Protein AF-A0A527HD81-F1 (afdb_monomer_lite)

Structure (mmCIF, N/CA/C/O backbone):
data_AF-A0A527HD81-F1
#
_entry.id   AF-A0A527HD81-F1
#
loop_
_atom_site.group_PDB
_atom_site.id
_atom_site.type_symbol
_atom_site.label_atom_id
_atom_site.label_alt_id
_atom_site.label_comp_id
_atom_site.label_asym_id
_atom_site.label_entity_id
_atom_site.label_seq_id
_atom_site.pdbx_PDB_ins_code
_atom_site.Cartn_x
_atom_site.Cartn_y
_atom_site.Cartn_z
_atom_site.occupancy
_atom_site.B_iso_or_equiv
_atom_site.auth_seq_id
_atom_site.auth_comp_id
_atom_site.auth_asym_id
_atom_site.auth_atom_id
_atom_site.pdbx_PDB_model_num
ATOM 1 N N . ILE A 1 1 ? -4.188 9.354 -20.555 1.00 87.81 1 ILE A N 1
ATOM 2 C CA . ILE A 1 1 ? -5.672 9.311 -20.533 1.00 87.81 1 ILE A CA 1
ATOM 3 C C . ILE A 1 1 ? -6.173 7.874 -20.403 1.00 87.81 1 ILE A C 1
ATOM 5 O O . ILE A 1 1 ? -6.573 7.520 -19.307 1.00 87.81 1 ILE A O 1
ATOM 9 N N . TRP A 1 2 ? -6.063 7.011 -21.425 1.00 94.19 2 TRP A N 1
ATOM 10 C CA . TRP A 1 2 ? -6.596 5.633 -21.352 1.00 94.19 2 TRP A CA 1
ATOM 11 C C . TRP A 1 2 ? -6.079 4.808 -20.161 1.00 94.19 2 TRP A C 1
ATOM 13 O O . TRP A 1 2 ? -6.864 4.240 -19.412 1.00 94.19 2 TRP A O 1
ATOM 23 N N . ARG A 1 3 ? -4.761 4.815 -19.910 1.00 91.00 3 ARG A N 1
ATOM 24 C CA . ARG A 1 3 ? -4.170 4.126 -18.745 1.00 91.00 3 ARG A CA 1
ATOM 25 C C . ARG A 1 3 ? -4.692 4.652 -17.408 1.00 91.00 3 ARG A C 1
ATOM 27 O O . ARG A 1 3 ? -4.877 3.876 -16.484 1.00 91.00 3 ARG A O 1
ATOM 34 N N . SER A 1 4 ? -4.924 5.957 -17.307 1.00 94.31 4 SER A N 1
ATOM 35 C CA . SER A 1 4 ? -5.445 6.586 -16.093 1.00 94.31 4 SER A CA 1
ATOM 36 C C . SER A 1 4 ? -6.891 6.161 -15.835 1.00 94.31 4 SER A C 1
ATOM 38 O O . SER A 1 4 ? -7.218 5.820 -14.708 1.00 94.31 4 SER A O 1
ATOM 40 N N . LEU A 1 5 ? -7.726 6.112 -16.882 1.00 96.75 5 LEU A N 1
ATOM 41 C CA . LEU A 1 5 ? -9.105 5.615 -16.797 1.00 96.75 5 LEU A CA 1
ATOM 42 C C . LEU A 1 5 ? -9.151 4.134 -16.414 1.00 96.75 5 LEU A C 1
ATOM 44 O O . LEU A 1 5 ? -9.948 3.742 -15.570 1.00 96.75 5 LEU A O 1
ATOM 48 N N . TRP A 1 6 ? -8.265 3.328 -17.000 1.00 97.25 6 TRP A N 1
ATOM 49 C CA . TRP A 1 6 ? -8.116 1.922 -16.641 1.00 97.25 6 TRP A CA 1
ATOM 50 C C . TRP A 1 6 ? -7.745 1.744 -15.165 1.00 97.25 6 TRP A C 1
ATOM 52 O O . TRP A 1 6 ? -8.417 1.001 -14.456 1.00 97.25 6 TRP A O 1
ATOM 62 N N . ILE A 1 7 ? -6.711 2.451 -14.690 1.00 96.19 7 ILE A N 1
ATOM 63 C CA . ILE A 1 7 ? -6.288 2.394 -13.284 1.00 96.19 7 ILE A CA 1
ATOM 64 C C . ILE A 1 7 ? -7.440 2.819 -12.378 1.00 96.19 7 ILE A C 1
ATOM 66 O O . ILE A 1 7 ? -7.748 2.083 -11.452 1.00 96.19 7 ILE A O 1
ATOM 70 N N . LEU A 1 8 ? -8.108 3.937 -12.685 1.00 96.44 8 LEU A N 1
ATOM 71 C CA . LEU A 1 8 ? -9.262 4.424 -11.931 1.00 96.44 8 LEU A CA 1
ATOM 72 C C . LEU A 1 8 ? -10.341 3.342 -11.799 1.00 96.44 8 LEU A C 1
ATOM 74 O O . LEU A 1 8 ? -10.720 2.993 -10.683 1.00 96.44 8 LEU A O 1
ATOM 78 N N . ALA A 1 9 ? -10.792 2.782 -12.925 1.00 97.81 9 ALA A N 1
ATOM 79 C CA . ALA A 1 9 ? -11.841 1.768 -12.942 1.00 97.81 9 ALA A CA 1
ATOM 80 C C . ALA A 1 9 ? -11.454 0.536 -12.110 1.00 97.81 9 ALA A C 1
ATOM 82 O O . ALA A 1 9 ? -12.230 0.094 -11.265 1.00 97.81 9 ALA A O 1
ATOM 83 N N . VAL A 1 10 ? -10.233 0.023 -12.294 1.00 97.81 10 VAL A N 1
ATOM 84 C CA . VAL A 1 10 ? -9.732 -1.134 -11.540 1.00 97.81 10 VAL A CA 1
ATOM 85 C C . VAL A 1 10 ? -9.647 -0.827 -10.046 1.00 97.81 10 VAL A C 1
ATOM 87 O O . VAL A 1 10 ? -10.116 -1.624 -9.239 1.00 97.81 10 VAL A O 1
ATOM 90 N N . THR A 1 11 ? -9.096 0.325 -9.660 1.00 97.06 11 THR A N 1
ATOM 91 C CA . THR A 1 11 ? -8.932 0.687 -8.244 1.00 97.06 11 THR A CA 1
ATOM 92 C C . THR A 1 11 ? -10.260 0.938 -7.548 1.00 97.06 11 THR A C 1
ATOM 94 O O . THR A 1 11 ? -10.405 0.555 -6.394 1.00 97.06 11 THR A O 1
ATOM 97 N N . CYS A 1 12 ? -11.244 1.519 -8.240 1.00 96.75 12 CYS A N 1
ATOM 98 C CA . CYS A 1 12 ? -12.584 1.701 -7.688 1.00 96.75 12 CYS A CA 1
ATOM 99 C C . CYS A 1 12 ? -13.276 0.353 -7.473 1.00 96.75 12 CYS A C 1
ATOM 101 O O . CYS A 1 12 ? -13.827 0.120 -6.403 1.00 96.75 12 CYS A O 1
ATOM 103 N N . VAL A 1 13 ? -13.216 -0.555 -8.453 1.00 98.19 13 VAL A N 1
ATOM 104 C CA . VAL A 1 13 ? -13.840 -1.883 -8.332 1.00 98.19 13 VAL A CA 1
ATOM 105 C C . VAL A 1 13 ? -13.174 -2.703 -7.228 1.00 98.19 13 VAL A C 1
ATOM 107 O O . VAL A 1 13 ? -13.861 -3.201 -6.341 1.00 98.19 13 VAL A O 1
ATOM 110 N N . LEU A 1 14 ? -11.844 -2.826 -7.245 1.00 98.19 14 LEU A N 1
ATOM 111 C CA . LEU A 1 14 ? -11.116 -3.591 -6.228 1.00 98.19 14 LEU A CA 1
ATOM 112 C C . LEU A 1 14 ? -11.238 -2.952 -4.842 1.00 98.19 14 LEU A C 1
ATOM 114 O O . LEU A 1 14 ? -11.424 -3.661 -3.856 1.00 98.19 14 LEU A O 1
ATOM 118 N N . GLY A 1 15 ? -11.163 -1.622 -4.772 1.00 97.62 15 GLY A N 1
ATOM 119 C CA . GLY A 1 15 ? -11.314 -0.868 -3.535 1.00 97.62 15 GLY A CA 1
ATOM 120 C C . GLY A 1 15 ? -12.687 -1.092 -2.920 1.00 97.62 15 GLY A C 1
ATOM 121 O O . GLY A 1 15 ? -12.771 -1.436 -1.749 1.00 97.62 15 GLY A O 1
ATOM 122 N N . PHE A 1 16 ? -13.754 -1.002 -3.716 1.00 97.44 16 PHE A N 1
ATOM 123 C CA . PHE A 1 16 ? -15.119 -1.248 -3.252 1.00 97.44 16 PHE A CA 1
ATOM 124 C C . PHE A 1 16 ? -15.335 -2.699 -2.795 1.00 97.44 16 PHE A C 1
ATOM 126 O O . PHE A 1 16 ? -15.932 -2.937 -1.746 1.00 97.44 16 PHE A O 1
ATOM 133 N N . LEU A 1 17 ? -14.794 -3.676 -3.535 1.00 98.06 17 LEU A N 1
ATOM 134 C CA . LEU A 1 17 ? -14.850 -5.092 -3.150 1.00 98.06 17 LEU A CA 1
ATOM 135 C C . LEU A 1 17 ? -14.155 -5.380 -1.812 1.00 98.06 17 LEU A C 1
ATOM 137 O O . LEU A 1 17 ? -14.537 -6.331 -1.136 1.00 98.06 17 LEU A O 1
ATOM 141 N N . LEU A 1 18 ? -13.157 -4.579 -1.427 1.00 97.50 18 LEU A N 1
ATOM 142 C CA . LEU A 1 18 ? -12.505 -4.660 -0.117 1.00 97.50 18 LEU A CA 1
ATOM 143 C C . LEU A 1 18 ? -13.215 -3.812 0.950 1.00 97.50 18 LEU A C 1
ATOM 145 O O . LEU A 1 18 ? -13.348 -4.264 2.086 1.00 97.50 18 LEU A O 1
ATOM 149 N N . ALA A 1 19 ? -13.704 -2.624 0.591 1.00 97.12 19 ALA A N 1
ATOM 150 C CA . ALA A 1 19 ? -14.419 -1.703 1.474 1.00 97.12 19 ALA A CA 1
ATOM 151 C C . ALA A 1 19 ? -15.663 -2.355 2.090 1.00 97.12 19 ALA A C 1
ATOM 153 O O . ALA A 1 19 ? -15.838 -2.355 3.306 1.00 97.12 19 ALA A O 1
ATOM 154 N N . VAL A 1 20 ? -16.498 -3.000 1.265 1.00 96.81 20 VAL A N 1
ATOM 155 C CA . VAL A 1 20 ? -17.755 -3.626 1.709 1.00 96.81 20 VAL A CA 1
ATOM 156 C C . VAL A 1 20 ? -17.546 -4.656 2.832 1.00 96.81 20 VAL A C 1
ATOM 158 O O . VAL A 1 20 ? -18.155 -4.497 3.894 1.00 96.81 20 VAL A O 1
ATOM 161 N N . PRO A 1 21 ? -16.703 -5.699 2.682 1.00 96.06 21 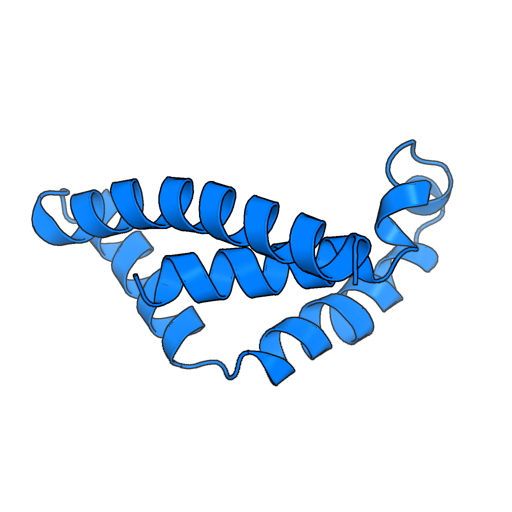PRO A N 1
ATOM 162 C CA . PRO A 1 21 ? -16.481 -6.656 3.761 1.00 96.06 21 PRO A CA 1
ATOM 163 C C . PRO A 1 21 ? -15.788 -6.025 4.976 1.00 96.06 21 PRO A C 1
ATOM 165 O O . PRO A 1 21 ? -16.103 -6.415 6.098 1.00 96.06 21 PRO A O 1
ATOM 168 N N . LEU A 1 22 ? -14.898 -5.040 4.793 1.00 96.62 22 LEU A N 1
ATOM 169 C CA . LEU A 1 22 ? -14.274 -4.317 5.910 1.00 96.62 22 LEU A CA 1
ATOM 170 C C . LEU A 1 22 ? -15.299 -3.505 6.711 1.00 96.62 22 LEU A C 1
ATOM 172 O O . LEU A 1 22 ? -15.280 -3.538 7.942 1.00 96.62 22 LEU A O 1
ATOM 176 N N . GLY A 1 23 ? -16.213 -2.808 6.037 1.00 95.62 23 GLY A N 1
ATOM 177 C CA . GLY A 1 23 ? -17.307 -2.071 6.663 1.00 95.62 23 GLY A CA 1
ATOM 178 C C . GLY A 1 23 ? -18.261 -3.002 7.410 1.00 95.62 23 GLY A C 1
ATOM 179 O O . GLY A 1 23 ? -18.568 -2.770 8.581 1.00 95.62 23 GLY A O 1
ATOM 180 N N . LEU A 1 24 ? -18.652 -4.118 6.784 1.00 96.38 24 LEU A N 1
ATOM 181 C CA . LEU A 1 24 ? -19.496 -5.138 7.416 1.00 96.38 24 LEU A CA 1
ATOM 182 C C . LEU A 1 24 ? -18.820 -5.771 8.639 1.00 96.38 24 LEU A C 1
ATOM 184 O O . LEU A 1 24 ? -19.455 -5.917 9.685 1.00 96.38 24 LEU A O 1
ATOM 188 N N . ALA A 1 25 ? -17.528 -6.096 8.545 1.00 96.62 25 ALA A N 1
ATOM 189 C CA . ALA A 1 25 ? -16.757 -6.636 9.661 1.00 96.62 25 ALA A CA 1
ATOM 190 C C . ALA A 1 25 ? -16.681 -5.652 10.839 1.00 96.62 25 ALA A C 1
ATOM 192 O O . ALA A 1 25 ? -16.751 -6.077 11.989 1.00 96.62 25 ALA A O 1
ATOM 193 N N . GLN A 1 26 ? -16.580 -4.346 10.579 1.00 94.81 26 GLN A N 1
ATOM 194 C CA . GLN A 1 26 ? -16.561 -3.326 11.632 1.00 94.81 26 GLN A CA 1
ATOM 195 C C . GLN A 1 26 ? -17.934 -3.077 12.262 1.00 94.81 26 GLN A C 1
ATOM 197 O O . GLN A 1 26 ? -17.999 -2.823 13.466 1.00 94.81 26 GLN A O 1
ATOM 202 N N . ALA A 1 27 ? -19.002 -3.131 11.463 1.00 95.31 27 ALA A N 1
ATOM 203 C CA . ALA A 1 27 ? -20.359 -2.824 11.906 1.00 95.31 27 ALA A CA 1
ATOM 204 C C . ALA A 1 27 ? -21.035 -3.997 12.631 1.00 95.31 27 ALA A C 1
ATOM 206 O O . ALA A 1 27 ? -21.712 -3.788 13.634 1.00 95.31 27 ALA A O 1
ATOM 207 N N . ALA A 1 28 ? -20.857 -5.220 12.126 1.00 94.00 28 ALA A N 1
ATOM 208 C CA . ALA A 1 28 ? -21.586 -6.404 12.587 1.00 94.00 28 ALA A CA 1
ATOM 209 C C . ALA A 1 28 ? -20.687 -7.619 12.883 1.00 94.00 28 ALA A C 1
ATOM 211 O O . ALA A 1 28 ? -21.180 -8.658 13.321 1.00 94.00 28 ALA A O 1
ATOM 212 N N . GLY A 1 29 ? -19.376 -7.523 12.642 1.00 91.00 29 GLY A N 1
ATOM 213 C CA . GLY A 1 29 ? -18.442 -8.615 12.902 1.00 91.00 29 GLY A CA 1
ATOM 214 C C . GLY A 1 29 ? -18.174 -8.833 14.392 1.00 91.00 29 GLY A C 1
ATOM 215 O O . GLY A 1 29 ? -18.215 -7.909 15.206 1.00 91.00 29 GLY A O 1
ATOM 216 N N . SER A 1 30 ? -17.838 -10.073 14.755 1.00 93.69 30 SER A N 1
ATOM 217 C CA . SER A 1 30 ? -17.302 -10.383 16.084 1.00 93.69 30 SER A CA 1
ATOM 218 C C . SER A 1 30 ? -15.963 -9.671 16.305 1.00 93.69 30 SER A C 1
ATOM 220 O O . SER A 1 30 ? -15.321 -9.222 15.353 1.00 93.69 30 SER A O 1
ATOM 222 N N . PHE A 1 31 ? -15.495 -9.601 17.555 1.00 93.06 31 PHE A N 1
ATOM 223 C CA . PHE A 1 31 ? -14.224 -8.945 17.896 1.00 93.06 31 PHE A CA 1
ATOM 224 C C . PHE A 1 31 ? -13.051 -9.388 16.999 1.00 93.06 31 PHE A C 1
ATOM 226 O O . PHE A 1 31 ? -12.249 -8.555 16.584 1.00 93.06 31 PHE A O 1
ATOM 233 N N . TRP A 1 32 ? -13.003 -10.668 16.622 1.00 94.75 32 TRP A N 1
ATOM 234 C CA . TRP A 1 32 ? -11.963 -11.246 15.766 1.00 94.75 32 TRP A CA 1
ATOM 235 C C . TRP A 1 32 ? -11.945 -10.716 14.330 1.00 94.75 32 TRP A C 1
ATOM 237 O O . TRP A 1 32 ? -10.884 -10.699 13.718 1.00 94.75 32 TRP A O 1
ATOM 247 N N . PHE A 1 33 ? -13.083 -10.268 13.798 1.00 94.31 33 PHE A N 1
ATOM 248 C CA . PHE A 1 33 ? -13.168 -9.668 12.461 1.00 94.31 33 PHE A CA 1
ATOM 249 C C . PHE A 1 33 ? -13.167 -8.140 12.526 1.00 94.31 33 PHE A C 1
ATOM 251 O O . PHE A 1 33 ? -12.518 -7.478 11.715 1.00 94.31 33 PHE A O 1
ATOM 258 N N . ALA A 1 34 ? -13.835 -7.575 13.531 1.00 95.31 34 ALA A N 1
ATOM 259 C CA . ALA A 1 34 ? -13.918 -6.137 13.727 1.00 95.31 34 ALA A CA 1
ATOM 260 C C . ALA A 1 34 ? -12.561 -5.523 14.097 1.00 95.31 34 ALA A C 1
ATOM 262 O O . ALA A 1 34 ? -12.234 -4.442 13.612 1.00 95.31 34 ALA A O 1
ATOM 263 N N . ALA A 1 35 ? -11.757 -6.185 14.940 1.00 96.56 35 ALA A N 1
ATOM 264 C CA . ALA A 1 35 ? -10.475 -5.634 15.377 1.00 96.56 35 ALA A CA 1
ATOM 265 C C . ALA A 1 35 ? -9.456 -5.517 14.224 1.00 96.56 35 ALA A C 1
ATOM 267 O O . ALA A 1 35 ? -8.955 -4.409 14.022 1.00 96.56 35 ALA A O 1
ATOM 268 N N . PRO A 1 36 ? -9.193 -6.557 13.402 1.00 96.12 36 PRO A N 1
ATOM 269 C CA . PRO A 1 36 ? -8.310 -6.419 12.243 1.00 96.12 36 PRO A CA 1
ATOM 270 C C . PRO A 1 36 ? -8.802 -5.383 11.229 1.00 96.12 36 PRO A C 1
ATOM 272 O O . PRO A 1 36 ? -7.995 -4.607 10.724 1.00 96.12 36 PRO A O 1
ATOM 275 N N . ALA A 1 37 ? -10.114 -5.315 10.971 1.00 96.69 37 ALA A N 1
ATOM 276 C CA . ALA A 1 37 ? -10.680 -4.329 10.050 1.00 96.69 37 ALA A CA 1
ATOM 277 C C . ALA A 1 37 ? -10.490 -2.887 10.559 1.00 96.69 37 ALA A C 1
ATOM 279 O O . ALA A 1 37 ? -10.072 -2.012 9.802 1.00 96.69 37 ALA A O 1
ATOM 280 N N . LYS A 1 38 ? -10.693 -2.646 11.864 1.00 96.19 38 LYS A N 1
ATOM 281 C CA . LYS A 1 38 ? -10.409 -1.345 12.497 1.00 96.19 38 LYS A CA 1
ATOM 282 C C . LYS A 1 38 ? -8.930 -0.982 12.427 1.00 96.19 38 LYS A C 1
ATOM 284 O O . LYS A 1 38 ? -8.605 0.166 12.127 1.00 96.19 38 LYS A O 1
ATOM 289 N N . VAL A 1 39 ? -8.034 -1.937 12.692 1.00 97.56 39 VAL A N 1
ATOM 290 C CA . VAL A 1 39 ? -6.581 -1.722 12.594 1.00 97.56 39 VAL A CA 1
ATOM 291 C C . VAL A 1 39 ? -6.196 -1.360 11.163 1.00 97.56 39 VAL A C 1
ATOM 293 O O . VAL A 1 39 ? -5.510 -0.360 10.962 1.00 97.56 39 VAL A O 1
ATOM 296 N N .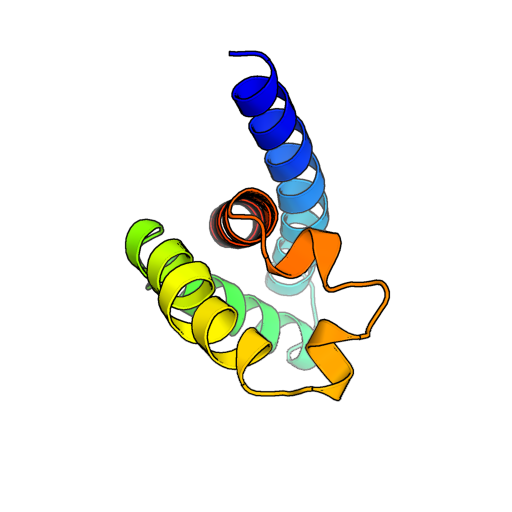 PHE A 1 40 ? -6.697 -2.107 10.176 1.00 97.56 40 PHE A N 1
ATOM 297 C CA . PHE A 1 40 ? -6.486 -1.811 8.762 1.00 97.56 40 PHE A CA 1
ATOM 298 C C . PHE A 1 40 ? -6.920 -0.380 8.419 1.00 97.56 40 PHE A C 1
ATOM 300 O O . PHE A 1 40 ? -6.091 0.420 7.986 1.00 97.56 40 PHE A O 1
ATOM 307 N N . CYS A 1 41 ? -8.180 -0.016 8.687 1.00 96.94 41 CYS A N 1
ATOM 308 C CA . CYS A 1 41 ? -8.684 1.324 8.383 1.00 96.94 41 CYS A CA 1
ATOM 309 C C . CYS A 1 41 ? -7.901 2.416 9.124 1.00 96.94 41 CYS A C 1
ATOM 311 O O . CYS A 1 41 ? -7.610 3.453 8.538 1.00 96.94 41 CYS A O 1
ATOM 313 N N . THR A 1 42 ? -7.510 2.189 10.380 1.00 97.06 42 THR A N 1
ATOM 314 C CA . THR A 1 42 ? -6.734 3.164 11.166 1.00 97.06 42 THR A CA 1
ATOM 315 C C . THR A 1 42 ? -5.356 3.411 10.553 1.00 97.06 42 THR A C 1
ATOM 317 O O . THR A 1 42 ? -4.960 4.562 10.383 1.00 97.06 42 THR A O 1
ATOM 320 N N . VAL A 1 43 ? -4.636 2.350 10.174 1.00 97.62 43 VAL A N 1
ATOM 321 C CA . VAL A 1 43 ? -3.305 2.464 9.555 1.00 97.62 43 VAL A CA 1
ATOM 322 C C . VAL A 1 43 ? -3.394 3.151 8.195 1.00 97.62 43 VAL A C 1
ATOM 324 O O . VAL A 1 43 ? -2.625 4.073 7.921 1.00 97.62 43 VAL A O 1
ATOM 327 N N . ILE A 1 44 ? -4.346 2.737 7.355 1.00 97.44 44 ILE A N 1
ATOM 328 C CA . ILE A 1 44 ? -4.499 3.294 6.009 1.00 97.44 44 ILE A CA 1
ATOM 329 C C . ILE A 1 44 ? -4.934 4.761 6.065 1.00 97.44 44 ILE A C 1
ATOM 331 O O . ILE A 1 44 ? -4.307 5.594 5.414 1.00 97.44 44 ILE A O 1
ATOM 335 N N . ARG A 1 45 ? -5.937 5.108 6.883 1.00 95.25 45 ARG A N 1
ATOM 336 C CA . ARG A 1 45 ? -6.390 6.503 7.060 1.00 95.25 45 ARG A CA 1
ATOM 337 C C . ARG A 1 45 ? -5.326 7.385 7.719 1.00 95.25 45 ARG A C 1
ATOM 339 O O . ARG A 1 45 ? -5.309 8.590 7.487 1.00 95.25 45 ARG A O 1
ATOM 346 N N . GLY A 1 46 ? -4.454 6.797 8.539 1.00 96.50 46 GLY A N 1
ATOM 347 C CA . GLY A 1 46 ? -3.340 7.484 9.194 1.00 96.50 46 GLY A CA 1
ATOM 348 C C . GLY A 1 46 ? -2.100 7.669 8.314 1.00 96.50 46 GLY A C 1
ATOM 349 O O . GLY A 1 46 ? -1.206 8.426 8.687 1.00 96.50 46 GLY A O 1
ATOM 350 N N . THR A 1 47 ? -2.028 7.011 7.151 1.00 96.81 47 THR A N 1
ATOM 351 C CA . THR A 1 47 ? -0.861 7.066 6.259 1.00 96.81 47 THR A CA 1
ATOM 352 C C . THR A 1 47 ? -1.206 7.830 4.980 1.00 96.81 47 THR A C 1
ATOM 354 O O . THR A 1 47 ? -2.049 7.362 4.214 1.00 96.81 47 THR A O 1
ATOM 357 N N . PRO A 1 48 ? -0.538 8.958 4.667 1.00 96.94 48 PRO A N 1
ATOM 358 C CA . PRO A 1 48 ? -0.796 9.693 3.431 1.00 96.94 48 PRO A CA 1
ATOM 359 C C . PRO A 1 48 ? -0.617 8.808 2.190 1.00 96.94 48 PRO A C 1
ATOM 361 O O . PRO A 1 48 ? 0.375 8.085 2.089 1.00 96.94 48 PRO A O 1
ATOM 364 N N . LEU A 1 49 ? -1.522 8.909 1.207 1.00 96.62 49 LEU A N 1
ATOM 365 C CA . LEU A 1 49 ? -1.477 8.105 -0.028 1.00 96.62 49 LEU A CA 1
ATOM 366 C C . LEU A 1 49 ? -0.114 8.184 -0.736 1.00 96.62 49 LEU A C 1
ATOM 368 O O . LEU A 1 49 ? 0.393 7.180 -1.232 1.00 96.62 49 LEU A O 1
ATOM 372 N N . LEU A 1 50 ? 0.507 9.367 -0.749 1.00 96.75 50 LEU A N 1
ATOM 373 C CA . LEU A 1 50 ? 1.837 9.550 -1.331 1.00 96.75 50 LEU A CA 1
ATOM 374 C C . LEU A 1 50 ? 2.892 8.674 -0.639 1.00 96.75 50 LEU A C 1
ATOM 376 O O . LEU A 1 50 ? 3.740 8.095 -1.313 1.00 96.75 50 LEU A O 1
ATOM 380 N N . ILE A 1 51 ? 2.818 8.541 0.687 1.00 97.25 51 ILE A N 1
ATOM 381 C CA . ILE A 1 51 ? 3.718 7.683 1.463 1.00 97.25 51 ILE A CA 1
ATOM 382 C C . ILE A 1 51 ? 3.422 6.208 1.193 1.00 97.25 51 ILE A C 1
ATOM 384 O O . ILE A 1 51 ? 4.360 5.436 1.029 1.00 97.25 51 ILE A O 1
ATOM 388 N N . GLN A 1 52 ? 2.151 5.816 1.060 1.00 97.31 52 GLN A N 1
ATOM 389 C CA . GLN A 1 52 ? 1.789 4.445 0.675 1.00 97.31 52 GLN A CA 1
ATOM 390 C C . GLN A 1 52 ? 2.395 4.075 -0.691 1.00 97.31 52 GLN A C 1
ATOM 392 O O . GLN A 1 52 ? 3.046 3.040 -0.828 1.00 97.31 52 GLN A O 1
ATOM 397 N N . LEU A 1 53 ? 2.249 4.956 -1.686 1.00 97.06 53 LEU A N 1
ATOM 398 C CA . LEU A 1 53 ? 2.852 4.796 -3.013 1.00 97.06 53 LEU A CA 1
ATOM 399 C C . LEU A 1 53 ? 4.379 4.734 -2.948 1.00 97.06 53 LEU A C 1
ATOM 401 O O . LEU A 1 53 ? 4.986 3.867 -3.576 1.00 97.06 53 LEU A O 1
ATOM 405 N N . TRP A 1 54 ? 4.996 5.644 -2.194 1.00 97.19 54 TRP A N 1
ATOM 406 C CA . TRP A 1 54 ? 6.446 5.704 -2.053 1.00 97.19 54 TRP A CA 1
ATOM 407 C C . TRP A 1 54 ? 7.000 4.425 -1.417 1.00 97.19 54 TRP A C 1
ATOM 409 O O . TRP A 1 54 ? 7.921 3.821 -1.965 1.00 97.19 54 TRP A O 1
ATOM 419 N N . LEU A 1 55 ? 6.398 3.966 -0.315 1.00 97.19 55 LEU A N 1
ATOM 420 C CA . LEU A 1 55 ? 6.797 2.738 0.375 1.00 97.19 55 LEU A CA 1
ATOM 421 C C . LEU A 1 55 ? 6.638 1.508 -0.516 1.00 97.19 55 LEU A C 1
ATOM 423 O O . LEU A 1 55 ? 7.506 0.641 -0.519 1.00 97.19 55 LEU A O 1
ATOM 427 N N . LEU A 1 56 ? 5.561 1.426 -1.297 1.00 97.31 56 LEU A N 1
ATOM 428 C CA . LEU A 1 56 ? 5.337 0.293 -2.190 1.00 97.31 56 LEU A CA 1
ATOM 429 C C . LEU A 1 56 ? 6.301 0.298 -3.381 1.00 97.31 56 LEU A C 1
ATOM 431 O O . LEU A 1 56 ? 6.888 -0.736 -3.690 1.00 97.31 56 LEU A O 1
ATOM 435 N N . TYR A 1 57 ? 6.497 1.442 -4.036 1.00 96.75 57 TYR A N 1
ATOM 436 C CA . TYR A 1 57 ? 7.309 1.510 -5.251 1.00 96.75 57 TYR A CA 1
ATOM 437 C C . TYR A 1 57 ? 8.812 1.597 -4.958 1.00 96.75 57 TYR A C 1
ATOM 439 O O . TYR A 1 57 ? 9.588 0.779 -5.450 1.00 96.75 57 TYR A O 1
ATOM 447 N N . TYR A 1 58 ? 9.231 2.565 -4.141 1.00 95.50 58 TYR A N 1
ATOM 448 C CA . TYR A 1 58 ? 10.644 2.783 -3.821 1.00 95.50 58 TYR A CA 1
ATOM 449 C C . TYR A 1 58 ? 11.127 1.926 -2.650 1.00 95.50 58 TYR A C 1
ATOM 451 O O . TYR A 1 58 ? 12.295 1.547 -2.629 1.00 95.50 58 TYR A O 1
ATOM 459 N N . GLY A 1 59 ? 10.250 1.586 -1.702 1.00 95.69 59 GLY A N 1
ATOM 460 C CA . GLY A 1 59 ? 10.573 0.647 -0.629 1.00 95.69 59 GLY A CA 1
ATOM 461 C C . GLY A 1 59 ? 10.550 -0.793 -1.135 1.00 95.69 59 GLY A C 1
ATOM 462 O O . GLY A 1 59 ? 11.588 -1.360 -1.451 1.00 95.69 59 GLY A O 1
ATOM 463 N N . LEU A 1 60 ? 9.363 -1.385 -1.252 1.00 95.00 60 LEU A N 1
ATOM 464 C CA . LEU A 1 60 ? 9.204 -2.802 -1.585 1.00 95.00 60 LEU A CA 1
ATOM 465 C C . LEU A 1 60 ? 9.680 -3.138 -3.011 1.00 95.00 60 LEU A C 1
ATOM 467 O O . LEU A 1 60 ? 10.413 -4.108 -3.209 1.00 95.00 60 LEU A O 1
ATOM 471 N N . GLY A 1 61 ? 9.322 -2.314 -3.998 1.00 95.25 61 GLY A N 1
ATOM 472 C CA . GLY A 1 61 ? 9.700 -2.532 -5.396 1.00 95.25 61 GLY A CA 1
ATOM 473 C C . GLY A 1 61 ? 11.211 -2.515 -5.655 1.00 95.25 61 GLY A C 1
ATOM 474 O O . GLY A 1 61 ? 11.674 -3.201 -6.565 1.00 95.25 61 GLY A O 1
ATOM 475 N N . SER A 1 62 ? 12.003 -1.809 -4.837 1.00 94.06 62 SER A N 1
ATOM 476 C CA . SER A 1 62 ? 13.472 -1.793 -4.960 1.00 94.06 62 SER A CA 1
ATOM 477 C C . SER A 1 62 ? 14.158 -3.027 -4.360 1.00 94.06 62 SER A C 1
ATOM 479 O O . SER A 1 62 ? 15.312 -3.315 -4.694 1.00 94.06 62 SER A O 1
ATOM 481 N N . LEU A 1 63 ? 13.451 -3.793 -3.520 1.00 95.50 63 LEU A N 1
ATOM 482 C CA . LEU A 1 63 ? 13.957 -5.031 -2.923 1.00 95.50 63 LEU A CA 1
ATOM 483 C C . LEU A 1 63 ? 13.843 -6.214 -3.888 1.00 95.50 63 LEU A C 1
ATOM 485 O O . LEU A 1 63 ? 14.754 -7.033 -3.969 1.00 95.50 63 LEU A O 1
ATOM 489 N N . PHE A 1 64 ? 12.764 -6.299 -4.670 1.00 94.81 64 PHE A N 1
ATOM 490 C CA . PHE A 1 64 ? 12.513 -7.432 -5.573 1.00 94.81 64 PHE A CA 1
ATOM 491 C C . PHE A 1 64 ? 13.636 -7.755 -6.579 1.00 94.81 64 PHE A C 1
ATOM 493 O O . PHE A 1 64 ? 13.938 -8.939 -6.742 1.00 94.81 64 PHE A O 1
ATOM 500 N N . PRO A 1 65 ? 14.310 -6.779 -7.224 1.00 93.94 65 PRO A N 1
ATOM 501 C CA . PRO A 1 65 ? 15.428 -7.065 -8.122 1.00 93.94 65 PRO A CA 1
ATOM 502 C C . PRO A 1 65 ? 16.624 -7.743 -7.434 1.00 93.94 65 PRO A C 1
ATOM 504 O O . PRO A 1 65 ? 17.409 -8.411 -8.107 1.00 93.94 65 PRO A O 1
ATOM 507 N N . GLN A 1 66 ? 16.781 -7.589 -6.115 1.00 94.81 66 GLN A N 1
ATOM 508 C CA . GLN A 1 66 ? 17.912 -8.153 -5.363 1.00 94.81 66 GLN A CA 1
ATOM 509 C C . GLN A 1 66 ? 17.838 -9.683 -5.269 1.00 94.81 66 GLN A C 1
ATOM 511 O O . GLN A 1 66 ? 18.842 -10.347 -5.027 1.00 94.81 66 GLN A O 1
ATOM 516 N N . TYR A 1 67 ? 16.662 -10.255 -5.522 1.00 95.81 67 TYR A N 1
ATOM 517 C CA . TYR A 1 67 ? 16.380 -11.675 -5.391 1.00 95.81 67 TYR A CA 1
ATOM 518 C C . TYR A 1 67 ? 16.288 -12.351 -6.775 1.00 95.81 67 TYR A C 1
ATOM 520 O O . TYR A 1 67 ? 15.334 -12.097 -7.514 1.00 95.81 67 TYR A O 1
ATOM 528 N N . PRO A 1 68 ? 17.236 -13.235 -7.155 1.00 94.62 68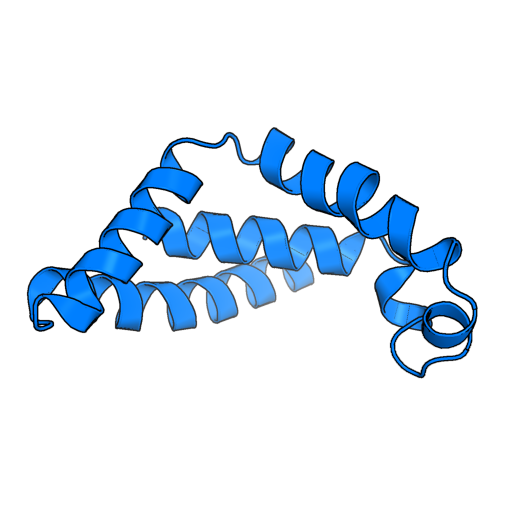 PRO A N 1
ATOM 529 C CA . PRO A 1 68 ? 17.255 -13.874 -8.481 1.00 94.62 68 PRO A CA 1
ATOM 530 C C . PRO A 1 68 ? 15.976 -14.655 -8.812 1.00 94.62 68 PRO A C 1
ATOM 532 O O . PRO A 1 68 ? 15.371 -14.433 -9.855 1.00 94.62 68 PRO A O 1
ATOM 535 N N . TRP A 1 69 ? 15.494 -15.467 -7.870 1.00 95.38 69 TRP A N 1
ATOM 536 C CA . TRP A 1 69 ? 14.254 -16.239 -7.994 1.00 95.38 69 TRP A CA 1
ATOM 537 C C . TRP A 1 69 ? 12.998 -15.385 -8.254 1.00 95.38 69 TRP A C 1
ATOM 539 O O . TRP A 1 69 ? 12.085 -15.841 -8.936 1.00 95.38 69 TRP A O 1
ATOM 549 N N . ILE A 1 70 ? 12.951 -14.132 -7.778 1.00 94.81 70 ILE A N 1
ATOM 550 C CA . ILE A 1 70 ? 11.855 -13.203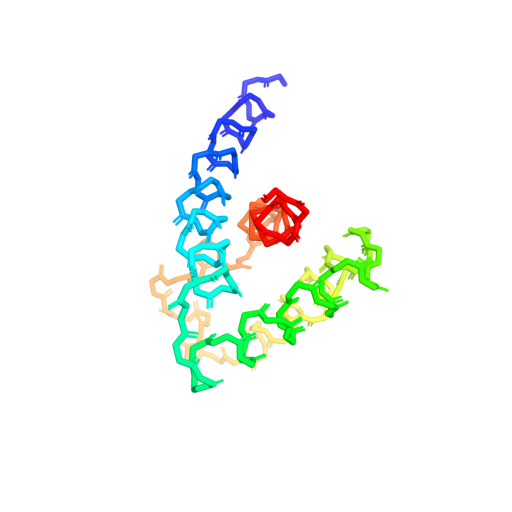 -8.105 1.00 94.81 70 ILE A CA 1
ATOM 551 C C . ILE A 1 70 ? 12.012 -12.675 -9.532 1.00 94.81 70 ILE A C 1
ATOM 553 O O . ILE A 1 70 ? 11.025 -12.616 -10.263 1.00 94.81 70 ILE A O 1
ATOM 557 N N . ARG A 1 71 ? 13.234 -12.328 -9.954 1.00 94.25 71 ARG A N 1
ATOM 558 C CA . ARG A 1 71 ? 13.512 -11.829 -11.314 1.00 94.25 71 ARG A CA 1
ATOM 559 C C . ARG A 1 71 ? 13.250 -12.863 -12.406 1.00 94.25 71 ARG A C 1
ATOM 561 O O . ARG A 1 71 ? 12.864 -12.496 -13.511 1.00 94.25 71 ARG A O 1
ATOM 568 N N . GLU A 1 72 ? 13.456 -14.134 -12.096 1.00 95.75 72 GLU A N 1
ATOM 569 C CA . GLU A 1 72 ? 13.217 -15.255 -13.013 1.00 95.75 72 GLU A CA 1
ATOM 570 C C . GLU A 1 72 ? 11.761 -15.747 -12.975 1.00 95.75 72 GLU A C 1
ATOM 572 O O . GLU A 1 72 ? 11.353 -16.568 -13.794 1.00 95.75 72 GLU A O 1
ATOM 577 N N . SER A 1 73 ? 10.950 -15.227 -12.049 1.00 96.31 73 SER A N 1
ATOM 578 C CA . SER A 1 73 ? 9.548 -15.612 -11.917 1.00 96.31 73 SER A CA 1
ATOM 579 C C . SER A 1 73 ? 8.657 -15.005 -13.005 1.00 96.31 73 SER A C 1
ATOM 581 O O . SER A 1 73 ? 8.911 -13.927 -13.549 1.00 96.31 73 SER A O 1
ATOM 583 N N . TRP A 1 74 ? 7.508 -15.644 -13.230 1.00 96.19 74 TRP A N 1
ATOM 584 C CA . TRP A 1 74 ? 6.442 -15.133 -14.096 1.00 96.19 74 TRP A CA 1
ATOM 585 C C . TRP A 1 74 ? 5.853 -13.791 -13.620 1.00 96.19 74 TRP A C 1
ATOM 587 O O . TRP A 1 74 ? 5.210 -13.093 -14.403 1.00 96.19 74 TRP A O 1
ATOM 597 N N . MET A 1 75 ? 6.065 -13.416 -12.352 1.00 94.44 75 MET A N 1
ATOM 598 C CA . MET A 1 75 ? 5.577 -12.159 -11.774 1.00 94.44 75 MET A CA 1
ATOM 599 C C . MET A 1 75 ? 6.477 -10.971 -12.120 1.00 94.44 75 MET A C 1
ATOM 601 O O . MET A 1 75 ? 6.021 -9.825 -12.101 1.00 94.44 75 MET A O 1
ATOM 605 N N . TRP A 1 76 ? 7.744 -11.217 -12.461 1.00 95.56 76 TRP A N 1
ATOM 606 C CA . TRP A 1 76 ? 8.731 -10.170 -12.714 1.00 95.56 76 TRP A CA 1
ATOM 607 C C . TRP A 1 76 ? 8.305 -9.114 -13.748 1.00 95.56 76 TRP A C 1
ATOM 609 O O . TRP A 1 76 ? 8.505 -7.925 -13.479 1.00 95.56 76 TRP A O 1
ATOM 619 N N . PRO A 1 77 ? 7.662 -9.468 -14.884 1.00 95.38 77 PRO A N 1
ATOM 620 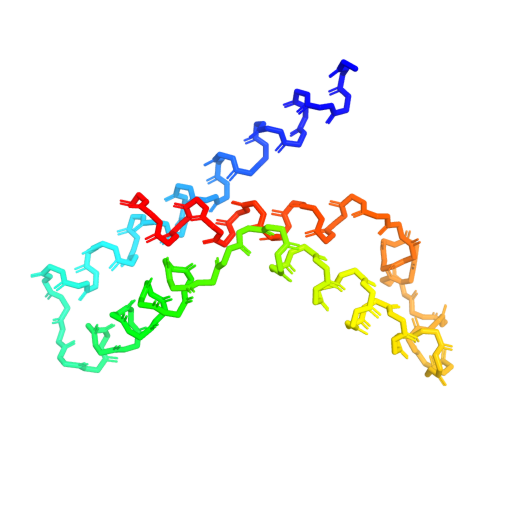C CA . PRO A 1 77 ? 7.170 -8.485 -15.845 1.00 95.38 77 PRO A CA 1
ATOM 621 C C . PRO A 1 77 ? 6.198 -7.469 -15.241 1.00 95.38 77 PRO A C 1
ATOM 623 O O . PRO A 1 77 ? 6.150 -6.339 -15.721 1.00 95.38 77 PRO A O 1
ATOM 626 N N . TYR A 1 78 ? 5.457 -7.840 -14.195 1.00 94.19 78 TYR A N 1
ATOM 627 C CA . TYR A 1 78 ? 4.551 -6.952 -13.472 1.00 94.19 78 TYR A CA 1
ATOM 628 C C . TYR A 1 78 ? 5.296 -6.173 -12.385 1.00 94.19 78 TYR A C 1
ATOM 630 O O . TYR A 1 78 ? 5.216 -4.948 -12.352 1.00 94.19 78 TYR A O 1
ATOM 638 N N . LEU A 1 79 ? 6.086 -6.859 -11.553 1.00 95.00 79 LEU A N 1
ATOM 639 C CA . LEU A 1 79 ? 6.801 -6.257 -10.417 1.00 95.00 79 LEU A CA 1
ATOM 640 C C . LEU A 1 79 ? 7.812 -5.179 -10.829 1.00 95.00 79 LEU A C 1
ATOM 642 O O . LEU A 1 79 ? 8.096 -4.272 -10.053 1.00 95.00 79 LEU A O 1
ATOM 646 N N . ARG A 1 80 ? 8.339 -5.228 -12.055 1.00 94.06 80 ARG A N 1
ATOM 647 C CA . ARG A 1 80 ? 9.237 -4.183 -12.575 1.00 94.06 80 ARG A CA 1
ATOM 648 C C . ARG A 1 80 ? 8.526 -2.912 -13.058 1.00 94.06 80 ARG A C 1
ATOM 650 O O . ARG A 1 80 ? 9.200 -1.948 -13.412 1.00 94.06 80 ARG A O 1
ATOM 657 N N . GLN A 1 81 ? 7.198 -2.920 -13.181 1.00 95.25 81 GLN A N 1
ATOM 658 C CA . GLN A 1 81 ? 6.419 -1.782 -13.683 1.00 95.25 81 GLN A CA 1
ATOM 659 C C . GLN A 1 81 ? 5.893 -0.932 -12.525 1.00 95.25 81 GLN A C 1
ATOM 661 O O . GLN A 1 81 ? 5.631 -1.446 -11.448 1.00 95.25 81 GLN A O 1
ATOM 666 N N . ALA A 1 82 ? 5.673 0.366 -12.745 1.00 93.81 82 ALA A N 1
ATOM 667 C CA . ALA A 1 82 ? 5.158 1.254 -11.697 1.00 93.81 82 ALA A CA 1
ATOM 668 C C . ALA A 1 82 ? 3.650 1.089 -11.424 1.00 93.81 82 ALA A C 1
ATOM 670 O O . ALA A 1 82 ? 3.185 1.315 -10.307 1.00 93.81 82 ALA A O 1
ATOM 671 N N . TRP A 1 83 ? 2.866 0.697 -12.434 1.00 94.94 83 TRP A N 1
ATOM 672 C CA . TRP A 1 83 ? 1.404 0.700 -12.333 1.00 94.94 83 TRP A CA 1
ATOM 673 C C . TRP A 1 83 ? 0.816 -0.281 -11.302 1.00 94.94 83 TRP A C 1
ATOM 675 O O . TRP A 1 83 ? -0.172 0.113 -10.683 1.00 94.94 83 TRP A O 1
ATOM 685 N N . PRO A 1 84 ? 1.359 -1.493 -11.043 1.00 96.12 84 PRO A N 1
ATOM 686 C CA . PRO A 1 84 ? 0.763 -2.402 -10.061 1.00 96.12 84 PRO A CA 1
ATOM 687 C C . PRO A 1 84 ? 0.841 -1.845 -8.642 1.00 96.12 84 PRO A C 1
ATOM 689 O O . PRO A 1 84 ? -0.118 -1.960 -7.888 1.00 96.12 84 PRO A O 1
ATOM 692 N N . TYR A 1 85 ? 1.944 -1.171 -8.300 1.00 96.94 85 TYR A N 1
ATOM 693 C CA . TYR A 1 85 ? 2.094 -0.479 -7.018 1.00 96.94 85 TYR A CA 1
ATOM 694 C C . TYR A 1 85 ? 1.112 0.684 -6.894 1.00 96.94 85 TYR A C 1
ATOM 696 O O . TYR A 1 85 ? 0.524 0.882 -5.834 1.00 96.94 85 TYR A O 1
ATOM 704 N N . GLY A 1 86 ? 0.891 1.409 -7.997 1.00 96.88 86 GLY A N 1
ATOM 705 C CA . GLY A 1 86 ? -0.133 2.444 -8.094 1.00 96.88 86 GLY A CA 1
ATOM 706 C C . GLY A 1 86 ? -1.533 1.907 -7.811 1.00 96.88 86 GLY A C 1
ATOM 707 O O . GLY A 1 86 ? -2.234 2.425 -6.945 1.00 96.88 86 GLY A O 1
ATOM 708 N N . VAL A 1 87 ? -1.913 0.833 -8.506 1.00 97.75 87 VAL A N 1
ATOM 709 C CA . VAL A 1 87 ? -3.208 0.167 -8.321 1.00 97.75 87 VAL A CA 1
ATOM 710 C C . VAL A 1 87 ? -3.353 -0.345 -6.892 1.00 97.75 87 VAL A C 1
ATOM 712 O O . VAL A 1 87 ? -4.392 -0.118 -6.281 1.00 97.75 87 VAL A O 1
ATOM 715 N N . LEU A 1 88 ? -2.324 -0.984 -6.334 1.00 97.56 88 LEU A N 1
ATOM 716 C CA . LEU A 1 88 ? -2.358 -1.502 -4.970 1.00 97.56 88 LEU A CA 1
ATOM 717 C C . LEU A 1 88 ? -2.547 -0.377 -3.943 1.00 97.56 88 LEU A C 1
ATOM 719 O O . LEU A 1 88 ? -3.470 -0.451 -3.141 1.00 97.56 88 LEU A O 1
ATOM 723 N N . ALA A 1 89 ? -1.735 0.683 -3.999 1.00 97.75 89 ALA A N 1
ATOM 724 C CA . ALA A 1 89 ? -1.833 1.806 -3.064 1.00 97.75 89 ALA A CA 1
ATOM 725 C C . ALA A 1 89 ? -3.206 2.490 -3.129 1.00 97.75 89 ALA A C 1
ATOM 727 O O . ALA A 1 89 ? -3.836 2.729 -2.104 1.00 97.75 89 ALA A O 1
ATOM 728 N N . LEU A 1 90 ? -3.695 2.765 -4.342 1.00 97.50 90 LEU A N 1
ATOM 729 C CA . LEU A 1 90 ? -4.998 3.396 -4.554 1.00 97.50 90 LEU A CA 1
ATOM 730 C C . LEU A 1 90 ? -6.147 2.501 -4.080 1.00 97.50 90 LEU A C 1
ATOM 732 O O . LEU A 1 90 ? -7.073 2.996 -3.450 1.00 97.50 90 LEU A O 1
ATOM 736 N N . THR A 1 91 ? -6.067 1.194 -4.336 1.00 98.19 91 THR A N 1
ATOM 737 C CA . THR A 1 91 ? -7.059 0.206 -3.885 1.00 98.19 91 THR A CA 1
ATOM 738 C C . THR A 1 91 ? -7.120 0.142 -2.360 1.00 98.19 91 THR A C 1
ATOM 740 O O . THR A 1 91 ? -8.205 0.211 -1.789 1.00 98.19 91 THR A O 1
ATOM 743 N N . LEU A 1 92 ? -5.960 0.045 -1.698 1.00 97.62 92 LEU A N 1
ATOM 744 C CA . LEU A 1 92 ? -5.875 0.009 -0.237 1.00 97.62 92 LEU A CA 1
ATOM 745 C C . LEU A 1 92 ? -6.386 1.312 0.372 1.00 97.62 92 LEU A C 1
ATOM 747 O O . LEU A 1 92 ? -7.185 1.266 1.301 1.00 97.62 92 LEU A O 1
ATOM 751 N N . SER A 1 93 ? -5.980 2.458 -0.182 1.00 97.25 93 SER A N 1
ATOM 752 C CA . SER A 1 93 ? -6.462 3.766 0.253 1.00 97.25 93 SER A CA 1
ATOM 753 C C . SER A 1 93 ? -7.977 3.880 0.098 1.00 97.25 93 SER A C 1
ATOM 755 O O . SER A 1 93 ? -8.638 4.242 1.063 1.00 97.25 93 SER A O 1
ATOM 757 N N . PHE A 1 94 ? -8.540 3.530 -1.062 1.00 97.00 94 PHE A N 1
ATOM 758 C CA . PHE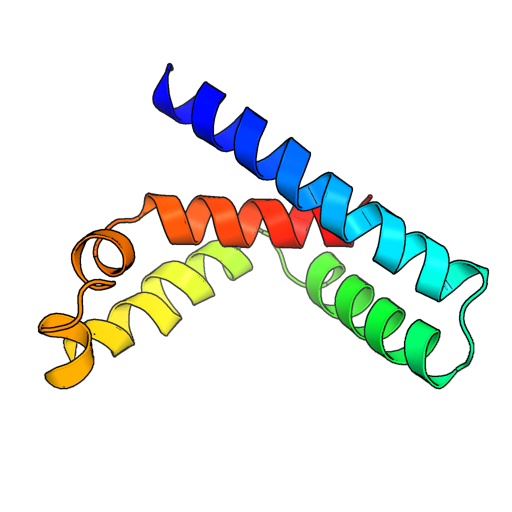 A 1 94 ? -9.989 3.550 -1.291 1.00 97.00 94 PHE A CA 1
ATOM 759 C C . PHE A 1 94 ? -10.722 2.690 -0.255 1.00 97.00 94 PHE A C 1
ATOM 761 O O . PHE A 1 94 ? -11.605 3.185 0.433 1.00 97.00 94 PHE A O 1
ATOM 768 N N . ALA A 1 95 ? -10.287 1.440 -0.069 1.00 96.94 95 ALA A N 1
ATOM 769 C CA . ALA A 1 95 ? -10.881 0.514 0.897 1.00 96.94 95 ALA A CA 1
ATOM 770 C C . ALA A 1 95 ? -10.718 0.946 2.362 1.00 96.94 95 ALA A C 1
ATOM 772 O O . ALA A 1 95 ? -11.445 0.493 3.240 1.00 96.94 95 ALA A O 1
ATOM 773 N N . GLY A 1 96 ? -9.710 1.767 2.655 1.00 93.38 96 GLY A N 1
ATOM 774 C CA . GLY A 1 96 ? -9.517 2.332 3.978 1.00 93.38 96 GLY A CA 1
ATOM 775 C C . GLY A 1 96 ? -10.539 3.418 4.286 1.00 93.38 96 GLY A C 1
ATOM 776 O O . GLY A 1 96 ? -10.988 3.487 5.427 1.00 93.38 96 GLY A O 1
ATOM 777 N N . TYR A 1 97 ? -10.882 4.270 3.317 1.00 89.62 97 TYR A N 1
ATOM 778 C CA . TYR A 1 97 ? -11.751 5.435 3.523 1.00 89.62 97 TYR A CA 1
ATOM 779 C C . TYR A 1 97 ? -13.241 5.137 3.350 1.00 89.62 97 TYR A C 1
ATOM 781 O O . TYR A 1 97 ? -14.015 5.611 4.182 1.00 89.62 97 TYR A O 1
ATOM 789 N N . GLU A 1 98 ? -13.604 4.354 2.336 1.00 84.69 98 GLU A N 1
ATOM 790 C CA . GLU A 1 98 ? -14.988 3.952 2.034 1.00 84.69 98 GLU A CA 1
ATOM 791 C C . GLU A 1 98 ? -15.427 2.741 2.867 1.00 84.69 98 GLU A C 1
ATOM 793 O O . GLU A 1 98 ? -16.577 2.745 3.361 1.00 84.69 98 GLU A O 1
#

Sequence (98 aa):
IWRSLWILAVTCVLGFLLAVPLGLAQAAGSFWFAAPAKVFCTVIRGTPLLIQLWLLYYGLGSLFPQYPWIRESWMWPYLRQAWPYGVLALTLSFAGYE

Foldseek 3Di:
DVVVVVLVVLLLVLLVVLQVQLVCCCPPNDCVSNVVSVVLLCVLVVDDLVRQLCCQCVNVLVVQVVDVVSCPDPCNVVSPDSSVSVSVSSSSNSSSPD

pLDDT: mean 95.78, std 2.12, range [84.69, 98.19]

Radius of gyration: 15.37 Å; chains: 1; bounding box: 40×26×39 Å

Secondary structure (DSSP, 8-state):
-HHHHHHHHHHHHHHHHHHHHHHHHHHH--HHHHHHHHHHHHHHHHS-HHHHHHIIIIIIHHHGGG-HHHHTSTTHHHHTSSHHHHHHHHHHHHHHH-